Protein AF-A0A0C9QEK2-F1 (afdb_monomer)

Radius of gyration: 17.45 Å; Cα contacts (8 Å, |Δi|>4): 171; chains: 1; bounding box: 34×54×53 Å

Sequence (120 aa):
MFTTLRNAAIMSDDEHDLFPANLLDRLPNQRQENGLLVRPLRTTDYDKGFIQLLGQLTDVGHIGRDQFLNRFHSMKSAGGHYVIVVEDLEVGKVIGSSTLVVEQKFIHNCALKGRLEDVV

Mean predicted aligned error: 7.27 Å

Organism: NCBI:txid64838

Secondary structure (DSSP, 8-state):
----------------BSS-GGGGTTSTT-S-TTSEEEEE-BGGGGTTTHHHHHTTTS------HHHHHHHHHHHHHH--EEEEEEEETTTTEEEEEEEEEEEE-SHHHH-EEEEEE---

Nearest PDB structures (foldseek):
  2o28-assembly1_B  TM=9.293E-01  e=7.781E-11  Homo sapiens
  3cxs-assembly1_A-2  TM=9.270E-01  e=1.944E-10  Homo sapiens
  3cxp-assembly1_A-2  TM=9.262E-01  e=3.367E-10  Homo sapiens
  3t90-assembly1_A-2  TM=9.765E-01  e=1.027E-08  Arabidopsis thaliana
  6tdf-assembly1_A  TM=8.693E-01  e=1.977E-09  Aspergillus fumigatus Af293

Solvent-accessible surface area (backbone atoms only — not comparable to full-atom values): 7235 Å² total; per-residue (Å²): 138,87,79,91,75,85,79,69,76,79,74,72,89,65,83,42,57,49,47,74,61,74,77,52,72,81,49,84,79,60,70,50,88,79,50,41,41,67,44,47,38,42,69,63,34,65,82,23,35,44,65,64,47,50,45,75,70,42,92,68,79,91,74,52,70,67,58,50,50,53,50,48,51,50,42,42,73,69,48,50,54,47,48,38,30,32,30,36,63,86,81,58,29,43,76,34,37,36,29,42,39,51,43,82,37,75,62,83,82,62,31,77,46,80,43,84,44,78,69,77

pLDDT: mean 88.46, std 18.3, range [35.75, 98.62]

Structure (mmCIF, N/CA/C/O backbone):
data_AF-A0A0C9QEK2-F1
#
_entry.id   AF-A0A0C9QEK2-F1
#
loop_
_atom_site.group_PDB
_atom_site.id
_atom_site.type_symbol
_atom_site.label_atom_id
_atom_site.label_alt_id
_atom_site.label_comp_id
_atom_site.label_asym_id
_atom_site.label_entity_id
_atom_site.label_seq_id
_atom_site.pdbx_PDB_ins_code
_atom_site.Cartn_x
_atom_site.Cartn_y
_atom_site.Cartn_z
_atom_site.occupancy
_atom_site.B_iso_or_equiv
_atom_site.auth_seq_id
_atom_site.auth_comp_id
_atom_site.auth_asym_id
_atom_site.auth_atom_id
_atom_site.pdbx_PDB_model_num
ATOM 1 N N . MET A 1 1 ? 18.154 -35.499 31.197 1.00 42.19 1 MET A N 1
ATOM 2 C CA . MET A 1 1 ? 18.887 -34.496 30.396 1.00 42.19 1 MET A CA 1
ATOM 3 C C . MET A 1 1 ? 17.826 -33.667 29.689 1.00 42.19 1 MET A C 1
ATOM 5 O O . MET A 1 1 ? 17.089 -34.216 28.883 1.00 42.19 1 MET A O 1
ATOM 9 N N . PHE A 1 2 ? 17.601 -32.448 30.179 1.00 35.75 2 PHE A N 1
ATOM 10 C CA . PHE A 1 2 ? 16.387 -31.653 29.968 1.00 35.75 2 PHE A CA 1
ATOM 11 C C . PHE A 1 2 ? 16.288 -31.038 28.556 1.00 35.75 2 PHE A C 1
ATOM 13 O O . PHE A 1 2 ? 17.221 -30.397 28.092 1.00 35.75 2 PHE A O 1
ATOM 20 N N . THR A 1 3 ? 15.133 -31.281 27.932 1.00 36.22 3 THR A N 1
ATOM 21 C CA . THR A 1 3 ? 14.210 -30.382 27.206 1.00 36.22 3 THR A CA 1
ATOM 22 C C . THR A 1 3 ? 14.700 -29.329 26.192 1.00 36.22 3 THR A C 1
ATOM 24 O O . THR A 1 3 ? 15.401 -28.377 26.504 1.00 36.22 3 THR A O 1
ATOM 27 N N . THR A 1 4 ? 14.132 -29.468 24.991 1.00 45.47 4 THR A N 1
ATOM 28 C CA . THR A 1 4 ? 13.762 -28.497 23.946 1.00 45.47 4 THR A CA 1
ATOM 29 C C . THR A 1 4 ? 13.613 -27.022 24.359 1.00 45.47 4 THR A C 1
ATOM 31 O O . THR A 1 4 ? 12.753 -26.696 25.171 1.00 45.47 4 THR A O 1
ATOM 34 N N . LEU A 1 5 ? 14.302 -26.123 23.645 1.00 40.44 5 LEU A N 1
ATOM 35 C CA . LEU A 1 5 ? 13.906 -24.723 23.398 1.00 40.44 5 LEU A CA 1
ATOM 36 C C . LEU A 1 5 ? 14.263 -24.424 21.927 1.00 40.44 5 LEU A C 1
ATOM 38 O O . LEU A 1 5 ? 15.433 -24.372 21.571 1.00 40.44 5 LEU A O 1
ATOM 42 N N . ARG A 1 6 ? 13.329 -24.491 20.967 1.00 45.28 6 ARG A N 1
ATOM 43 C CA . ARG A 1 6 ? 12.459 -23.373 20.546 1.00 45.28 6 ARG A CA 1
ATOM 44 C C . ARG A 1 6 ? 13.136 -22.004 20.706 1.00 45.28 6 ARG A C 1
ATOM 46 O O . ARG A 1 6 ? 12.758 -21.233 21.571 1.00 45.28 6 ARG A O 1
ATOM 53 N N . ASN A 1 7 ? 14.057 -21.684 19.800 1.00 38.50 7 ASN A N 1
ATOM 54 C CA . ASN A 1 7 ? 14.269 -20.299 19.382 1.00 38.50 7 ASN A CA 1
ATOM 55 C C . ASN A 1 7 ? 13.405 -20.044 18.143 1.00 38.50 7 ASN A C 1
ATOM 57 O O . ASN A 1 7 ? 13.895 -19.943 17.023 1.00 38.50 7 ASN A O 1
ATOM 61 N N . ALA A 1 8 ? 12.088 -19.981 18.357 1.00 41.50 8 ALA A N 1
ATOM 62 C CA . ALA A 1 8 ? 11.287 -19.077 17.552 1.00 41.50 8 ALA A CA 1
ATOM 63 C C . ALA A 1 8 ? 11.779 -17.690 17.959 1.00 41.50 8 ALA A C 1
ATOM 65 O O . ALA A 1 8 ? 11.618 -17.303 19.118 1.00 41.50 8 ALA A O 1
ATOM 66 N N . ALA A 1 9 ? 12.483 -17.010 17.057 1.00 43.12 9 ALA A N 1
ATOM 67 C CA . ALA A 1 9 ? 12.749 -15.598 17.229 1.00 43.12 9 ALA A CA 1
ATOM 68 C C . ALA A 1 9 ? 11.407 -14.947 17.561 1.00 43.12 9 ALA A C 1
ATOM 70 O O . ALA A 1 9 ? 10.444 -15.071 16.805 1.00 43.12 9 ALA A O 1
ATOM 71 N N . ILE A 1 10 ? 11.338 -14.353 18.745 1.00 44.62 10 ILE A N 1
ATOM 72 C CA . ILE A 1 10 ? 10.279 -13.438 19.127 1.00 44.62 10 ILE A CA 1
ATOM 73 C C . ILE A 1 10 ? 10.371 -12.329 18.079 1.00 44.62 10 ILE A C 1
ATOM 75 O O . ILE A 1 10 ? 11.255 -11.480 18.160 1.00 44.62 10 ILE A O 1
ATOM 79 N N . MET A 1 11 ? 9.563 -12.422 17.020 1.00 47.59 11 MET A N 1
ATOM 80 C CA . MET A 1 11 ? 9.334 -11.297 16.130 1.00 47.59 11 MET A CA 1
ATOM 81 C C . MET A 1 11 ? 8.649 -10.281 17.026 1.00 47.59 11 MET A C 1
ATOM 83 O O . MET A 1 11 ? 7.522 -10.514 17.465 1.00 47.59 11 MET A O 1
ATOM 87 N N . SER A 1 12 ? 9.377 -9.239 17.421 1.00 42.94 12 SER A N 1
ATOM 88 C CA . SER A 1 12 ? 8.739 -8.087 18.028 1.00 42.94 12 SER A CA 1
ATOM 89 C C . SER A 1 12 ? 7.624 -7.664 17.079 1.00 42.94 12 SER A C 1
ATOM 91 O O . SER A 1 12 ? 7.826 -7.580 15.866 1.00 42.94 12 SER A O 1
ATOM 93 N N . ASP A 1 13 ? 6.430 -7.483 17.634 1.00 49.28 13 ASP A N 1
ATOM 94 C CA . ASP A 1 13 ? 5.249 -6.943 16.959 1.00 49.28 13 ASP A CA 1
ATOM 95 C C . ASP A 1 13 ? 5.463 -5.440 16.705 1.00 49.28 13 ASP A C 1
ATOM 97 O O . ASP A 1 13 ? 4.665 -4.587 17.083 1.00 49.28 13 ASP A O 1
ATOM 101 N N . ASP A 1 14 ? 6.635 -5.103 16.164 1.00 64.94 14 ASP A N 1
ATOM 102 C CA . ASP A 1 14 ? 7.016 -3.743 15.869 1.00 64.94 14 ASP A CA 1
ATOM 103 C C . ASP A 1 14 ? 6.208 -3.323 14.649 1.00 64.94 14 ASP A C 1
ATOM 105 O O . ASP A 1 14 ? 6.280 -3.904 13.560 1.00 64.94 14 ASP A O 1
ATOM 109 N N . GLU A 1 15 ? 5.390 -2.301 14.860 1.00 81.31 15 GLU A N 1
ATOM 110 C CA . GLU A 1 15 ? 4.645 -1.646 13.806 1.00 81.31 15 GLU A CA 1
ATOM 111 C C . GLU A 1 15 ? 5.625 -1.204 12.709 1.00 81.31 15 GLU A C 1
ATOM 113 O O . GLU A 1 15 ? 6.526 -0.386 12.917 1.00 81.31 15 GLU A O 1
ATOM 118 N N . HIS A 1 16 ? 5.478 -1.790 11.522 1.00 92.62 16 HIS A N 1
ATOM 119 C CA . HIS A 1 16 ? 6.365 -1.531 10.400 1.00 92.62 16 HIS A CA 1
ATOM 120 C C . HIS A 1 16 ? 5.592 -0.894 9.257 1.00 92.62 16 HIS A C 1
ATOM 122 O O . HIS A 1 16 ? 4.645 -1.485 8.749 1.00 92.62 16 HIS A O 1
ATOM 128 N N . ASP A 1 17 ? 6.059 0.268 8.799 1.00 97.56 17 ASP A N 1
ATOM 129 C CA . ASP A 1 17 ? 5.596 0.895 7.560 1.00 97.56 17 ASP A CA 1
ATOM 130 C C . ASP A 1 17 ? 6.122 0.127 6.336 1.00 97.56 17 ASP A C 1
ATOM 132 O O . ASP A 1 17 ? 7.262 -0.352 6.333 1.00 97.56 17 ASP A O 1
ATOM 136 N N . LEU A 1 18 ? 5.323 0.019 5.271 1.00 98.19 18 LEU A N 1
ATOM 137 C CA . LEU A 1 18 ? 5.706 -0.682 4.038 1.00 98.19 18 LEU A CA 1
ATOM 138 C C . LEU A 1 18 ? 6.917 -0.023 3.362 1.00 98.19 18 LEU A C 1
ATOM 140 O O . LEU A 1 18 ? 7.799 -0.708 2.844 1.00 98.19 18 LEU A O 1
ATOM 144 N N . PHE A 1 19 ? 6.981 1.305 3.420 1.00 97.19 19 PHE A N 1
ATOM 145 C CA . PHE A 1 19 ? 8.073 2.127 2.913 1.00 97.19 19 PHE A CA 1
ATOM 146 C C . PHE A 1 19 ? 8.338 3.302 3.873 1.00 97.19 19 PHE A C 1
ATOM 148 O O . PHE A 1 19 ? 7.491 3.595 4.716 1.00 97.19 19 PHE A O 1
ATOM 155 N N . PRO A 1 20 ? 9.493 3.986 3.776 1.00 95.56 20 PRO A N 1
ATOM 156 C CA . PRO A 1 20 ? 9.821 5.103 4.661 1.00 95.56 20 PRO A CA 1
ATOM 157 C C . PRO A 1 20 ? 8.783 6.235 4.593 1.00 95.56 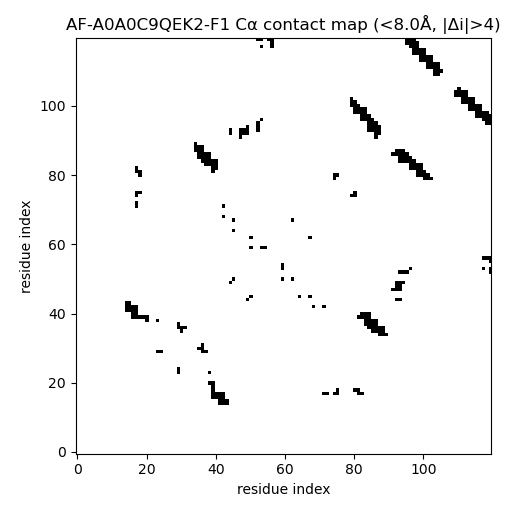20 PRO A C 1
ATOM 159 O O . PRO A 1 20 ? 8.578 6.833 3.535 1.00 95.56 20 PRO A O 1
ATOM 162 N N . ALA A 1 21 ? 8.148 6.553 5.725 1.00 93.31 21 ALA A N 1
ATOM 163 C CA . ALA A 1 21 ? 7.080 7.555 5.795 1.00 93.31 21 ALA A CA 1
ATOM 164 C C . ALA A 1 21 ? 7.519 8.958 5.342 1.00 93.31 21 ALA A C 1
ATOM 166 O O . ALA A 1 21 ? 6.707 9.704 4.798 1.00 93.31 21 ALA A O 1
ATOM 167 N N . ASN A 1 22 ? 8.811 9.280 5.469 1.00 92.31 22 ASN A N 1
ATOM 168 C CA . ASN A 1 22 ? 9.376 10.564 5.052 1.00 92.31 22 ASN A CA 1
ATOM 169 C C . ASN A 1 22 ? 9.269 10.835 3.537 1.00 92.31 22 ASN A C 1
ATOM 171 O O . ASN A 1 22 ? 9.413 11.971 3.091 1.00 92.31 22 ASN A O 1
ATOM 175 N N . LEU A 1 23 ? 8.990 9.814 2.717 1.00 92.44 23 LEU A N 1
ATOM 176 C CA . LEU A 1 23 ? 8.675 10.016 1.298 1.00 92.44 23 LEU A CA 1
ATOM 177 C C . LEU A 1 23 ? 7.373 10.801 1.087 1.00 92.44 23 LEU A C 1
ATOM 179 O O . LEU A 1 23 ? 7.190 11.401 0.027 1.00 92.44 23 LEU A O 1
ATOM 183 N N . LEU A 1 24 ? 6.490 10.822 2.087 1.00 90.19 24 LEU A N 1
ATOM 184 C CA . LEU A 1 24 ? 5.229 11.553 2.047 1.00 90.19 24 LEU A CA 1
ATOM 185 C C . LEU A 1 24 ? 5.348 12.986 2.592 1.00 90.19 24 LEU A C 1
ATOM 187 O O . LEU A 1 24 ? 4.425 13.765 2.378 1.00 90.19 24 LEU A O 1
ATOM 191 N N . ASP A 1 25 ? 6.478 13.376 3.198 1.00 88.44 25 ASP A N 1
ATOM 192 C CA . ASP A 1 25 ? 6.684 14.702 3.824 1.00 88.44 25 ASP A CA 1
ATOM 193 C C . ASP A 1 25 ? 6.484 15.880 2.860 1.00 88.44 25 ASP A C 1
ATOM 195 O O . ASP A 1 25 ? 6.278 17.025 3.260 1.00 88.44 25 ASP A O 1
ATOM 199 N N . ARG A 1 26 ? 6.568 15.604 1.556 1.00 81.81 26 ARG A N 1
ATOM 200 C CA . ARG A 1 26 ? 6.383 16.590 0.488 1.00 81.81 26 ARG A CA 1
ATOM 201 C C . ARG A 1 26 ? 4.925 16.760 0.063 1.00 81.81 26 ARG A C 1
ATOM 203 O O . ARG A 1 26 ? 4.658 17.602 -0.794 1.00 81.81 26 ARG A O 1
ATOM 210 N N . LEU A 1 27 ? 4.005 15.960 0.598 1.00 73.94 27 LEU A N 1
ATOM 211 C CA . LEU A 1 27 ? 2.590 16.070 0.279 1.00 73.94 27 LEU A CA 1
ATOM 212 C C . LEU A 1 27 ? 1.973 17.255 1.037 1.00 73.94 27 LEU A C 1
ATOM 214 O O . LEU A 1 27 ? 2.134 17.360 2.255 1.00 73.94 27 LEU A O 1
ATOM 218 N N . PRO A 1 28 ? 1.252 18.155 0.346 1.00 68.94 28 PRO A N 1
ATOM 219 C CA . PRO A 1 28 ? 0.480 19.182 1.028 1.00 68.94 28 PRO A CA 1
ATOM 220 C C . PRO A 1 28 ? -0.593 18.518 1.907 1.00 68.94 28 PRO A C 1
ATOM 222 O O . PRO A 1 28 ? -1.161 17.496 1.529 1.00 68.94 28 PRO A O 1
ATOM 225 N N . ASN A 1 29 ? -0.884 19.112 3.067 1.00 63.16 29 ASN A N 1
ATOM 226 C CA . ASN A 1 29 ? -1.959 18.696 3.984 1.00 63.16 29 ASN A CA 1
ATOM 227 C C . ASN A 1 29 ? -1.767 17.334 4.684 1.00 63.16 29 ASN A C 1
ATOM 229 O O . ASN A 1 29 ? -2.742 16.694 5.065 1.00 63.16 29 ASN A O 1
ATOM 233 N N . GLN A 1 30 ? -0.525 16.903 4.934 1.00 61.84 30 GLN A N 1
ATOM 234 C CA . GLN A 1 30 ? -0.252 15.689 5.726 1.00 61.84 30 GLN A CA 1
ATOM 235 C C . GLN A 1 30 ? -0.822 15.708 7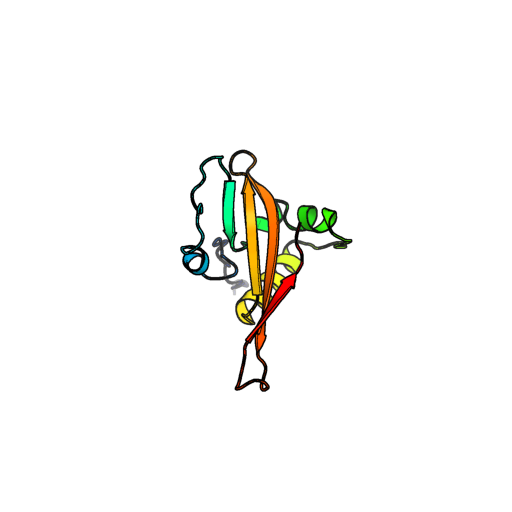.157 1.00 61.84 30 GLN A C 1
ATOM 237 O O . GLN A 1 30 ? -0.962 14.655 7.781 1.00 61.84 30 GLN A O 1
ATOM 242 N N . ARG A 1 31 ? -1.108 16.891 7.710 1.00 54.84 31 ARG A N 1
ATOM 243 C CA . ARG A 1 31 ? -1.570 17.047 9.091 1.00 54.84 31 ARG A CA 1
ATOM 244 C C . ARG A 1 31 ? -3.082 17.229 9.138 1.00 54.84 31 ARG A C 1
ATOM 246 O O . ARG A 1 31 ? -3.558 18.334 8.941 1.00 54.84 31 ARG A O 1
ATOM 253 N N . GLN A 1 32 ? -3.780 16.124 9.408 1.00 64.44 32 GLN A N 1
ATOM 254 C CA . GLN A 1 32 ? -4.892 15.968 10.363 1.00 64.44 32 GLN A CA 1
ATOM 255 C C . GLN A 1 32 ? -5.724 17.220 10.702 1.00 64.44 32 GLN A C 1
ATOM 257 O O . GLN A 1 32 ? -5.942 17.499 11.878 1.00 64.44 32 GLN A O 1
ATOM 262 N N . GLU A 1 33 ? -6.242 17.968 9.730 1.00 60.34 33 GLU A N 1
ATOM 263 C CA . GLU A 1 33 ? -7.210 19.018 10.091 1.00 60.34 33 GLU A CA 1
ATOM 264 C C . GLU A 1 33 ? -8.547 18.400 10.544 1.00 60.34 33 GLU A C 1
ATOM 266 O O . GLU A 1 33 ? -9.263 19.001 11.337 1.00 60.34 33 GLU A O 1
ATOM 271 N N . ASN A 1 34 ? -8.818 17.143 10.155 1.00 77.94 34 ASN A N 1
ATOM 272 C CA . ASN A 1 34 ? -10.094 16.459 10.395 1.00 77.94 34 ASN A CA 1
ATOM 273 C C . ASN A 1 34 ? -9.945 15.054 11.022 1.00 77.94 34 ASN A C 1
ATOM 275 O O . ASN A 1 34 ? -10.760 14.182 10.748 1.00 77.94 34 ASN A O 1
ATOM 279 N N . GLY A 1 35 ? -8.867 14.772 11.766 1.00 89.62 35 GLY A N 1
ATOM 280 C CA . GLY A 1 35 ? -8.651 13.430 12.343 1.00 89.62 35 GLY A CA 1
ATOM 281 C C . GLY A 1 35 ? -8.270 12.339 11.328 1.00 89.62 35 GLY A C 1
ATOM 282 O O . GLY A 1 35 ? -8.199 11.166 11.680 1.00 89.62 35 GLY A O 1
ATOM 283 N N . LEU A 1 36 ? -7.973 12.715 10.081 1.00 92.00 36 LEU A N 1
ATOM 284 C CA . LEU A 1 36 ? -7.520 11.801 9.032 1.00 92.00 36 LEU A CA 1
ATOM 285 C C . LEU A 1 36 ? -5.994 11.800 8.914 1.00 92.00 36 LEU A C 1
ATOM 287 O O . LEU A 1 36 ? -5.360 12.859 8.867 1.00 92.00 36 LEU A O 1
ATOM 291 N N . LEU A 1 37 ? -5.404 10.611 8.819 1.00 92.38 37 LEU A N 1
ATOM 292 C CA . LEU A 1 37 ? -3.966 10.404 8.691 1.00 92.38 37 LEU A CA 1
ATOM 293 C C . LEU A 1 37 ? -3.629 9.695 7.379 1.00 92.38 37 LEU A C 1
ATOM 295 O O . LEU A 1 37 ? -3.969 8.530 7.189 1.00 92.38 37 LEU A O 1
ATOM 299 N N . VAL A 1 38 ? -2.887 10.380 6.508 1.00 93.94 38 VAL A N 1
ATOM 300 C CA . VAL A 1 38 ? -2.291 9.779 5.3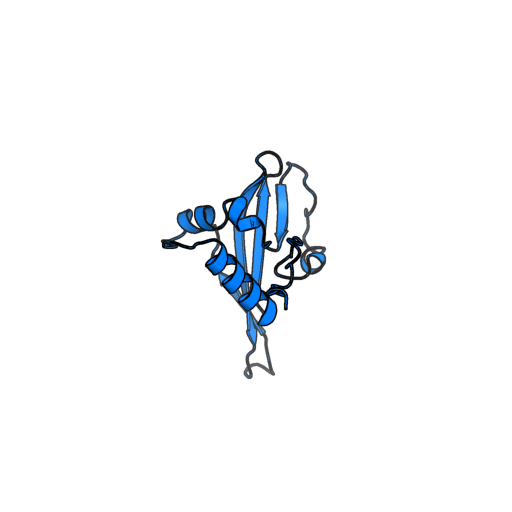09 1.00 93.94 38 VAL A CA 1
ATOM 301 C C . VAL A 1 38 ? -0.919 9.219 5.665 1.00 93.94 38 VAL A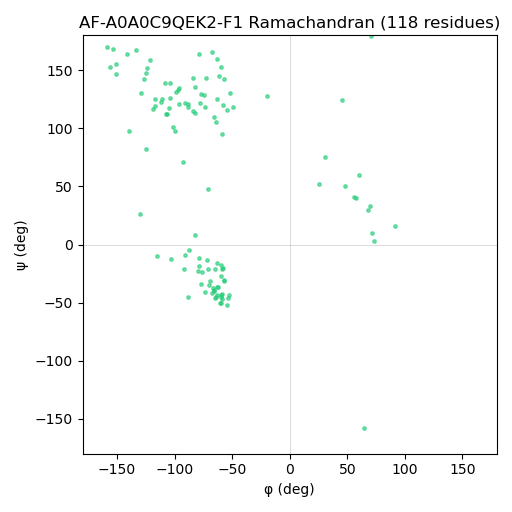 C 1
ATOM 303 O O . VAL A 1 38 ? -0.040 9.961 6.106 1.00 93.94 38 VAL A O 1
ATOM 306 N N . ARG A 1 39 ? -0.717 7.915 5.475 1.00 95.56 39 ARG A N 1
ATOM 307 C CA . ARG A 1 39 ? 0.534 7.232 5.842 1.00 95.56 39 ARG A CA 1
ATOM 308 C C . ARG A 1 39 ? 0.782 5.984 4.985 1.00 95.56 39 ARG A C 1
ATOM 310 O O . ARG A 1 39 ? -0.125 5.545 4.279 1.00 95.56 39 ARG A O 1
ATOM 317 N N . PRO A 1 40 ? 1.987 5.389 5.027 1.00 97.75 40 PRO A N 1
ATOM 318 C CA . PRO A 1 40 ? 2.208 4.070 4.445 1.00 97.75 40 PRO A CA 1
ATOM 319 C C . PRO A 1 40 ? 1.303 3.009 5.092 1.00 97.75 40 PRO A C 1
ATOM 321 O O . PRO A 1 40 ? 0.943 3.121 6.270 1.00 97.75 40 PRO A O 1
ATOM 324 N N . LEU A 1 41 ? 0.986 1.957 4.334 1.00 98.56 41 LEU A N 1
ATOM 325 C CA . LEU A 1 41 ? 0.409 0.724 4.876 1.00 98.56 41 LEU A CA 1
ATOM 326 C C . LEU A 1 41 ? 1.331 0.142 5.957 1.00 98.56 41 LEU A C 1
ATOM 328 O O . LEU A 1 41 ? 2.556 0.147 5.799 1.00 98.56 41 LEU A O 1
ATOM 332 N N . ARG A 1 42 ? 0.740 -0.411 7.015 1.00 98.38 42 ARG A N 1
ATOM 333 C CA . ARG A 1 42 ? 1.438 -1.032 8.145 1.00 98.38 42 ARG A CA 1
ATOM 334 C C . ARG A 1 42 ? 1.058 -2.491 8.338 1.00 98.38 42 ARG A C 1
ATOM 336 O O . ARG A 1 42 ? -0.021 -2.928 7.946 1.00 98.38 42 ARG A O 1
ATOM 343 N N . THR A 1 43 ? 1.921 -3.239 9.019 1.00 98.19 43 THR A N 1
ATOM 344 C CA . THR A 1 43 ? 1.649 -4.629 9.434 1.00 98.19 43 THR A CA 1
ATOM 345 C C . THR A 1 43 ? 0.387 -4.761 10.296 1.00 98.19 43 THR A C 1
ATOM 347 O O . THR A 1 43 ? -0.321 -5.764 10.211 1.00 98.19 43 THR A O 1
ATOM 350 N N . THR A 1 44 ? 0.060 -3.734 11.080 1.00 97.75 44 THR A N 1
ATOM 351 C CA . THR A 1 44 ? -1.117 -3.681 11.961 1.00 97.75 44 THR A CA 1
ATOM 352 C C . THR A 1 44 ? -2.424 -3.358 11.223 1.00 97.75 44 THR A C 1
ATOM 354 O O . THR A 1 44 ? -3.507 -3.552 11.776 1.00 97.75 44 THR A O 1
ATOM 357 N N . ASP A 1 45 ? -2.372 -2.931 9.954 1.00 98.38 45 ASP A N 1
ATOM 358 C CA . ASP A 1 45 ? -3.566 -2.504 9.207 1.00 98.38 45 ASP A CA 1
ATOM 359 C C . ASP A 1 45 ? -4.502 -3.647 8.817 1.00 98.38 45 ASP A C 1
ATOM 361 O O . ASP A 1 45 ? -5.672 -3.412 8.499 1.00 98.38 45 ASP A O 1
ATOM 365 N N . TYR A 1 46 ? -4.032 -4.892 8.928 1.00 98.31 46 TYR A N 1
ATOM 366 C CA . TYR A 1 46 ? -4.908 -6.057 8.882 1.00 98.31 46 TYR A CA 1
ATOM 367 C C . TYR A 1 46 ? -6.063 -5.927 9.892 1.00 98.31 46 TYR A C 1
ATOM 369 O O . TYR A 1 46 ? -7.223 -6.141 9.544 1.00 98.31 46 TYR A O 1
ATOM 377 N N . ASP A 1 47 ? -5.773 -5.482 11.120 1.00 97.81 47 ASP A N 1
ATOM 378 C CA . ASP A 1 47 ? -6.779 -5.303 12.180 1.00 97.81 47 ASP A CA 1
ATOM 379 C C . ASP A 1 47 ? -7.589 -4.017 12.032 1.00 97.81 47 ASP A C 1
ATOM 381 O O . ASP A 1 47 ? -8.735 -3.905 12.493 1.00 97.81 47 ASP A O 1
ATOM 385 N N . LYS A 1 48 ? -7.016 -3.045 11.322 1.00 98.19 48 LYS A N 1
ATOM 386 C CA . LYS A 1 48 ? -7.681 -1.787 10.985 1.00 98.19 48 LYS A CA 1
ATOM 387 C C . LYS A 1 48 ? -8.595 -1.898 9.764 1.00 98.19 48 LYS A C 1
ATOM 389 O O . LYS A 1 48 ? -9.168 -0.895 9.355 1.00 98.19 48 LYS A O 1
ATOM 394 N N . GLY A 1 49 ? -8.820 -3.107 9.244 1.00 98.19 49 GLY A N 1
ATOM 395 C CA . GLY A 1 49 ? -9.843 -3.374 8.232 1.00 98.19 49 GLY A CA 1
ATOM 396 C C . GLY A 1 49 ? -9.371 -3.259 6.781 1.00 98.19 49 GLY A C 1
ATOM 397 O O . GLY A 1 49 ? -10.206 -3.160 5.8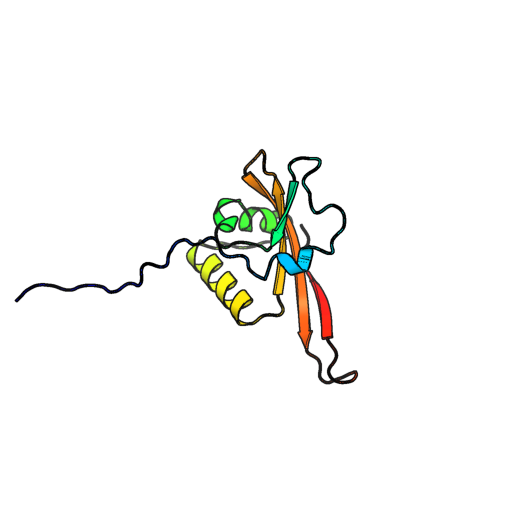87 1.00 98.19 49 GLY A O 1
ATOM 398 N N . PHE A 1 50 ? -8.059 -3.257 6.525 1.00 98.62 50 PHE A N 1
ATOM 399 C CA . PHE A 1 50 ? -7.514 -3.011 5.187 1.00 98.62 50 PHE A CA 1
ATOM 400 C C . PHE A 1 50 ? -7.995 -4.012 4.122 1.00 98.62 50 PHE A C 1
ATOM 402 O O . PHE A 1 50 ? -8.362 -3.614 3.020 1.00 98.62 50 PHE A O 1
ATOM 409 N N . ILE A 1 51 ? -8.055 -5.309 4.446 1.00 98.38 51 ILE A N 1
ATOM 410 C CA . ILE A 1 51 ? -8.539 -6.332 3.500 1.00 98.38 51 ILE A CA 1
ATOM 411 C C . ILE A 1 51 ? -10.024 -6.124 3.182 1.00 98.38 51 ILE A C 1
ATOM 413 O O . ILE A 1 51 ? -10.443 -6.253 2.035 1.00 98.38 51 ILE A O 1
ATOM 417 N N . GLN A 1 52 ? -10.820 -5.770 4.191 1.00 98.12 52 GLN A N 1
ATOM 418 C CA . GLN A 1 52 ? -12.245 -5.488 4.040 1.00 98.12 52 GLN A CA 1
ATOM 419 C C . GLN A 1 52 ? -12.477 -4.231 3.199 1.00 98.12 52 GLN A C 1
ATOM 421 O O . GLN A 1 52 ? -13.408 -4.207 2.398 1.00 98.12 52 GLN A O 1
ATOM 426 N N . LEU A 1 53 ? -11.626 -3.212 3.353 1.00 98.50 53 LEU A N 1
ATOM 427 C CA . LEU A 1 53 ? -11.656 -2.012 2.523 1.00 98.50 53 LEU A CA 1
ATOM 428 C C . LEU A 1 53 ? -11.420 -2.358 1.047 1.00 98.50 53 LEU A C 1
ATOM 430 O O . LEU A 1 53 ? -12.244 -1.995 0.215 1.00 98.50 53 LEU A O 1
ATOM 434 N N . LEU A 1 54 ? -10.366 -3.120 0.724 1.00 98.56 54 LEU A N 1
ATOM 435 C CA . LEU A 1 54 ? -10.101 -3.561 -0.656 1.00 98.56 54 LEU A CA 1
ATOM 436 C C . LEU A 1 54 ? -11.273 -4.355 -1.261 1.00 98.56 54 LEU A C 1
ATOM 438 O O . LEU A 1 54 ? -11.522 -4.266 -2.463 1.00 98.56 54 LEU A O 1
ATOM 442 N N . GLY A 1 55 ? -12.032 -5.070 -0.425 1.00 98.19 55 GLY A N 1
ATOM 443 C CA . GLY A 1 55 ? -13.250 -5.782 -0.821 1.00 98.19 55 GLY A CA 1
ATOM 444 C C . GLY A 1 55 ? -14.359 -4.896 -1.405 1.00 98.19 55 GLY A C 1
ATOM 445 O O . GLY A 1 55 ? -15.261 -5.410 -2.062 1.00 98.19 55 GLY A O 1
ATOM 446 N N . GLN A 1 56 ? -14.311 -3.575 -1.195 1.00 98.12 56 GLN A N 1
ATOM 447 C CA . GLN A 1 56 ? -15.245 -2.630 -1.822 1.00 98.12 56 GLN A CA 1
ATOM 448 C C . GLN A 1 56 ? -14.915 -2.373 -3.300 1.00 98.12 56 GLN A C 1
ATOM 450 O O . GLN A 1 56 ? -15.802 -1.999 -4.065 1.00 98.12 56 GLN A O 1
ATOM 455 N N . LEU A 1 57 ? -13.657 -2.583 -3.703 1.00 97.94 57 LEU A N 1
ATOM 456 C CA . LEU A 1 57 ? -13.193 -2.396 -5.077 1.00 97.94 57 LEU A CA 1
ATOM 457 C C . LEU A 1 57 ? -13.369 -3.665 -5.922 1.00 97.94 57 LEU A C 1
ATOM 459 O O . LEU A 1 57 ? -13.808 -3.591 -7.068 1.00 97.94 57 LEU A O 1
ATOM 463 N N . THR A 1 58 ? -13.000 -4.828 -5.380 1.00 97.44 58 THR A N 1
ATOM 464 C CA . THR A 1 58 ? -13.032 -6.117 -6.090 1.00 97.44 58 THR A CA 1
ATOM 465 C C . THR A 1 58 ? -13.075 -7.291 -5.108 1.00 97.44 58 THR A C 1
ATOM 467 O O . THR A 1 58 ? -12.872 -7.115 -3.909 1.00 97.44 58 THR A O 1
ATOM 470 N N . ASP A 1 59 ? -13.305 -8.510 -5.604 1.00 97.56 59 ASP A N 1
ATOM 471 C CA . ASP A 1 59 ? -13.159 -9.723 -4.794 1.00 97.56 59 ASP A CA 1
ATOM 472 C C . ASP A 1 59 ? -11.703 -9.903 -4.327 1.00 97.56 59 ASP A C 1
ATOM 474 O O . ASP A 1 59 ? -10.772 -9.925 -5.135 1.00 97.56 59 ASP A O 1
ATOM 478 N N . VAL A 1 60 ? -11.523 -10.038 -3.012 1.00 97.19 60 VAL A N 1
ATOM 479 C CA . VAL A 1 60 ? -10.228 -10.244 -2.341 1.00 97.19 60 VAL A CA 1
ATOM 480 C C . VAL A 1 60 ? -10.012 -11.696 -1.904 1.00 97.19 60 VAL A C 1
ATOM 482 O O . VAL A 1 60 ? -8.898 -12.072 -1.534 1.00 97.19 60 VAL A O 1
ATOM 485 N N . GLY A 1 61 ? -11.056 -12.529 -1.935 1.00 96.62 61 GLY A N 1
ATOM 486 C CA . GLY A 1 61 ? -11.024 -13.883 -1.390 1.00 96.62 61 GLY A CA 1
ATOM 487 C C . GLY A 1 61 ? -10.818 -13.936 0.133 1.00 96.62 61 GLY A C 1
ATOM 488 O O . GLY A 1 61 ? -11.104 -12.992 0.870 1.00 96.62 61 GLY A O 1
ATOM 489 N N . HIS A 1 62 ? -10.331 -15.077 0.630 1.00 95.56 62 HIS A N 1
ATOM 490 C CA . HIS A 1 62 ? -10.076 -15.287 2.057 1.00 95.56 62 HIS A CA 1
ATOM 491 C C . HIS A 1 62 ? -8.584 -15.139 2.372 1.00 95.56 62 HIS A C 1
ATOM 493 O O . HIS A 1 62 ? -7.801 -16.058 2.128 1.00 95.56 62 HIS A O 1
ATOM 499 N N . ILE A 1 63 ? -8.201 -13.979 2.912 1.00 97.75 63 ILE A N 1
ATOM 500 C CA . ILE A 1 63 ? -6.821 -13.663 3.301 1.00 97.75 63 ILE A CA 1
ATOM 501 C C . ILE A 1 63 ? -6.719 -13.675 4.826 1.00 97.75 63 ILE A C 1
ATOM 503 O O . ILE A 1 63 ? -7.276 -12.809 5.497 1.00 97.75 63 ILE A O 1
ATOM 507 N N . GLY A 1 64 ? -5.986 -14.645 5.374 1.00 97.75 64 GLY A N 1
ATOM 508 C CA . GLY A 1 64 ? -5.630 -14.674 6.793 1.00 97.75 64 GLY A CA 1
ATOM 509 C C . GLY A 1 64 ? -4.465 -13.735 7.127 1.00 97.75 64 GLY A C 1
ATOM 510 O O . GLY A 1 64 ? -3.695 -13.337 6.249 1.00 97.75 64 GLY A O 1
ATOM 511 N N . ARG A 1 65 ? -4.283 -13.429 8.419 1.00 97.31 65 ARG A N 1
ATOM 512 C CA . ARG A 1 65 ? -3.224 -12.521 8.898 1.00 97.31 65 ARG A CA 1
ATOM 513 C C . ARG A 1 65 ? -1.829 -12.925 8.414 1.00 97.31 65 ARG A C 1
ATOM 515 O O . ARG A 1 65 ? -1.098 -12.080 7.909 1.00 97.31 65 ARG A O 1
ATOM 522 N N . ASP A 1 66 ? -1.474 -14.205 8.509 1.00 97.62 66 ASP A N 1
ATOM 523 C CA . ASP A 1 66 ? -0.147 -14.680 8.094 1.00 97.62 66 ASP A CA 1
ATOM 524 C C . ASP A 1 66 ? 0.091 -14.470 6.594 1.00 97.62 66 ASP A C 1
ATOM 526 O O . ASP A 1 66 ? 1.187 -14.109 6.172 1.00 97.62 66 ASP A O 1
ATOM 530 N N . GLN A 1 67 ? -0.943 -14.646 5.767 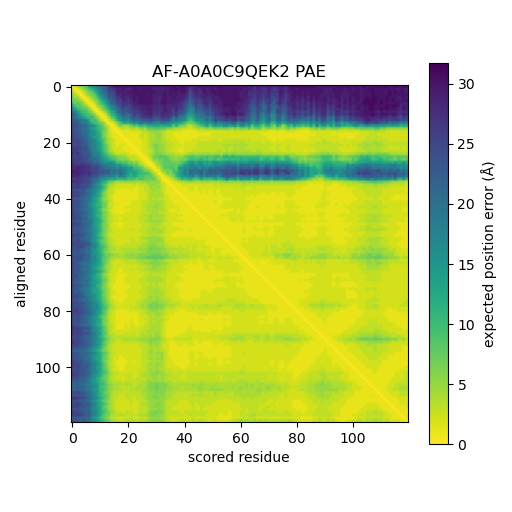1.00 98.25 67 GLN A N 1
ATOM 531 C CA . GLN A 1 67 ? -0.851 -14.391 4.329 1.00 98.25 67 GLN A CA 1
ATOM 532 C C . GLN A 1 67 ? -0.658 -12.900 4.043 1.00 98.25 67 GLN A C 1
ATOM 534 O O . GLN A 1 67 ? 0.172 -12.550 3.201 1.00 98.25 67 GLN A O 1
ATOM 539 N N . PHE A 1 68 ? -1.374 -12.032 4.764 1.00 98.50 68 PHE A N 1
ATOM 540 C CA . PHE A 1 68 ? -1.189 -10.586 4.683 1.00 98.50 68 PHE A CA 1
ATOM 541 C C . PHE A 1 68 ? 0.240 -10.179 5.063 1.00 98.50 68 PHE A C 1
ATOM 543 O O . PHE A 1 68 ? 0.897 -9.496 4.280 1.00 98.50 68 PHE A O 1
ATOM 550 N N . LEU A 1 69 ? 0.759 -10.648 6.203 1.00 98.12 69 LEU A N 1
ATOM 551 C CA . LEU A 1 69 ? 2.114 -10.320 6.663 1.00 98.12 69 LEU A CA 1
ATOM 552 C C . LEU A 1 69 ? 3.187 -10.842 5.700 1.00 98.12 69 LEU A C 1
ATOM 554 O O . LEU A 1 69 ? 4.106 -10.109 5.335 1.00 98.12 69 LEU A O 1
ATOM 558 N N . ASN A 1 70 ? 3.041 -12.074 5.208 1.00 98.12 70 ASN A N 1
ATOM 559 C CA . ASN A 1 70 ? 3.953 -12.634 4.209 1.00 98.12 70 ASN A CA 1
ATOM 560 C C . ASN A 1 70 ? 3.966 -11.797 2.921 1.00 98.12 70 ASN A C 1
ATOM 562 O O . ASN A 1 70 ? 5.035 -11.507 2.375 1.00 98.12 70 ASN A O 1
ATOM 566 N N . ARG A 1 71 ? 2.791 -11.364 2.442 1.00 98.38 71 ARG A N 1
ATOM 567 C CA . ARG A 1 71 ? 2.684 -10.483 1.271 1.00 98.38 71 ARG A CA 1
ATOM 568 C C . ARG A 1 71 ? 3.309 -9.116 1.542 1.00 98.38 71 ARG A C 1
ATOM 570 O O . ARG A 1 71 ? 4.092 -8.649 0.718 1.00 98.38 71 ARG A O 1
ATOM 577 N N . PHE A 1 72 ? 3.009 -8.515 2.689 1.00 98.56 72 PHE A N 1
ATOM 578 C CA . PHE A 1 72 ? 3.554 -7.233 3.122 1.00 98.56 72 PHE A CA 1
ATOM 579 C C . PHE A 1 72 ? 5.087 -7.247 3.116 1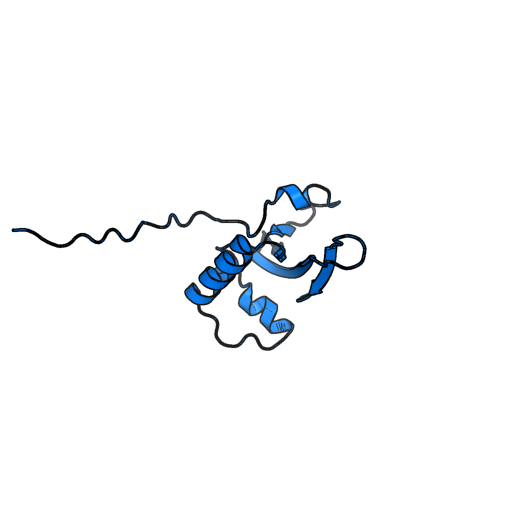.00 98.56 72 PHE A C 1
ATOM 581 O O . PHE A 1 72 ? 5.719 -6.402 2.480 1.00 98.56 72 PHE A O 1
ATOM 588 N N . HIS A 1 73 ? 5.701 -8.244 3.761 1.00 97.94 73 HIS A N 1
ATOM 589 C CA . HIS A 1 73 ? 7.157 -8.360 3.813 1.00 97.94 73 HIS A CA 1
ATOM 590 C C . HIS A 1 73 ? 7.762 -8.631 2.434 1.00 97.94 73 HIS A C 1
ATOM 592 O O . HIS A 1 73 ? 8.778 -8.030 2.095 1.00 97.94 73 HIS A O 1
ATOM 598 N N . SER A 1 74 ? 7.115 -9.455 1.603 1.00 98.06 74 SER A N 1
ATOM 599 C CA . SER A 1 74 ? 7.552 -9.681 0.221 1.00 98.06 74 SER A CA 1
ATOM 600 C C . SER A 1 74 ? 7.562 -8.386 -0.603 1.00 98.06 74 SER A C 1
ATOM 602 O O . SER A 1 74 ? 8.553 -8.109 -1.279 1.00 98.06 74 SER A O 1
ATOM 604 N N . MET A 1 75 ? 6.514 -7.560 -0.504 1.00 98.00 75 MET A N 1
ATOM 605 C CA . MET A 1 75 ? 6.442 -6.255 -1.175 1.00 98.00 75 MET A CA 1
ATOM 606 C C . MET A 1 75 ? 7.510 -5.289 -0.654 1.00 98.00 75 MET A C 1
ATOM 608 O O . MET A 1 75 ? 8.207 -4.656 -1.450 1.00 98.00 75 MET A O 1
ATOM 612 N N . LYS A 1 76 ? 7.684 -5.217 0.673 1.00 97.19 76 LYS A N 1
ATOM 613 C CA . LYS A 1 76 ? 8.704 -4.381 1.319 1.00 97.19 76 LYS A CA 1
ATOM 614 C C . LYS A 1 76 ? 10.115 -4.744 0.858 1.00 97.19 76 LYS A C 1
ATOM 616 O O . LYS A 1 76 ? 10.890 -3.858 0.511 1.00 97.19 76 LYS A O 1
ATOM 621 N N . SER A 1 77 ? 10.443 -6.036 0.832 1.00 97.00 77 SER A N 1
ATOM 622 C CA . SER A 1 77 ? 11.759 -6.529 0.411 1.00 97.00 77 SER A CA 1
ATOM 623 C C . SER A 1 77 ? 12.008 -6.368 -1.088 1.00 97.00 77 SER A C 1
ATOM 625 O O . SER A 1 77 ? 13.140 -6.098 -1.477 1.00 97.00 77 SER A O 1
ATOM 627 N N . ALA A 1 78 ? 10.978 -6.520 -1.927 1.00 96.62 78 ALA A N 1
ATOM 628 C CA . ALA A 1 78 ? 11.101 -6.309 -3.370 1.00 96.62 78 ALA A CA 1
ATOM 629 C C . ALA A 1 78 ? 11.319 -4.829 -3.731 1.00 96.62 78 ALA A C 1
ATOM 631 O O . ALA A 1 78 ? 11.986 -4.524 -4.719 1.00 96.62 78 ALA A O 1
ATOM 632 N N . GLY A 1 79 ? 10.763 -3.912 -2.933 1.00 95.50 79 GLY A N 1
ATOM 633 C CA . GLY A 1 79 ? 10.731 -2.488 -3.250 1.00 95.50 79 GLY A CA 1
ATOM 634 C C . GLY A 1 79 ? 9.771 -2.168 -4.402 1.00 95.50 79 GLY A C 1
ATOM 635 O O . GLY A 1 79 ? 9.084 -3.038 -4.937 1.00 95.50 79 GLY A O 1
ATOM 636 N N . GLY A 1 80 ? 9.671 -0.885 -4.756 1.00 97.00 80 GLY A N 1
ATOM 637 C CA . GLY A 1 80 ? 8.829 -0.419 -5.867 1.00 97.00 80 GLY A CA 1
ATOM 638 C C . GLY A 1 80 ? 7.317 -0.439 -5.608 1.00 97.00 80 GLY A C 1
ATOM 639 O O . GLY A 1 80 ? 6.564 -0.083 -6.509 1.00 97.00 80 GLY A O 1
ATOM 640 N N . HIS A 1 81 ? 6.871 -0.810 -4.405 1.00 98.38 81 HIS A N 1
ATOM 641 C CA . HIS A 1 81 ? 5.466 -0.785 -3.998 1.00 98.38 81 HIS A CA 1
ATOM 642 C C . HIS A 1 81 ? 5.252 0.281 -2.925 1.00 98.38 81 HIS A C 1
ATOM 644 O O . HIS A 1 81 ? 5.872 0.235 -1.862 1.00 98.38 81 HIS A O 1
ATOM 650 N N . TYR A 1 82 ? 4.347 1.214 -3.196 1.00 97.94 82 TYR A N 1
ATOM 651 C CA . TYR A 1 82 ? 3.998 2.306 -2.297 1.00 97.94 82 TYR A CA 1
ATOM 652 C C . TYR A 1 82 ? 2.491 2.271 -2.055 1.00 97.94 82 TYR A C 1
ATOM 654 O O . TYR A 1 82 ? 1.728 2.965 -2.725 1.00 97.94 82 TYR A O 1
ATOM 662 N N . VAL A 1 83 ? 2.066 1.414 -1.126 1.00 98.50 83 VAL A N 1
ATOM 663 C CA . VAL A 1 83 ? 0.670 1.359 -0.673 1.00 98.50 83 VAL A CA 1
ATOM 664 C C . VAL A 1 83 ? 0.465 2.443 0.375 1.00 98.50 83 VAL A C 1
ATOM 666 O O . VAL A 1 83 ? 1.061 2.395 1.455 1.00 98.50 83 VAL A O 1
ATOM 669 N N . ILE A 1 84 ? -0.347 3.431 0.031 1.00 97.50 84 ILE A N 1
ATOM 670 C CA . ILE A 1 84 ? -0.703 4.560 0.884 1.00 97.50 84 ILE A CA 1
ATOM 671 C C . ILE A 1 84 ? -2.116 4.312 1.401 1.00 97.50 84 ILE A C 1
ATOM 673 O O . ILE A 1 84 ? -2.990 3.854 0.662 1.00 97.50 84 ILE A O 1
ATOM 677 N N . VAL A 1 85 ? -2.335 4.608 2.676 1.00 97.50 85 VAL A N 1
ATOM 678 C CA . VAL A 1 85 ? -3.637 4.487 3.325 1.00 97.50 85 VAL A CA 1
ATOM 679 C C . VAL A 1 85 ? -4.052 5.811 3.947 1.00 97.50 85 VAL A C 1
ATOM 681 O O . VAL A 1 85 ? -3.209 6.617 4.353 1.00 97.50 85 VAL A O 1
ATOM 684 N N . VAL A 1 86 ? -5.362 6.007 4.038 1.00 96.00 86 VAL A N 1
ATOM 685 C CA . VAL A 1 86 ? -5.992 7.024 4.875 1.00 96.00 86 VAL A CA 1
ATOM 686 C C . VAL A 1 86 ? -6.593 6.312 6.078 1.00 96.00 86 VAL A C 1
ATOM 688 O O . VAL A 1 86 ? -7.470 5.463 5.927 1.00 96.00 86 VAL A O 1
ATOM 691 N N . GLU A 1 87 ? -6.105 6.634 7.269 1.00 95.81 87 GLU A N 1
ATOM 692 C CA . GLU A 1 87 ? -6.680 6.181 8.532 1.00 95.81 87 GLU A CA 1
ATOM 693 C C . GLU A 1 87 ? -7.563 7.277 9.122 1.00 95.81 87 GLU A C 1
ATOM 695 O O . GLU A 1 87 ? -7.134 8.424 9.244 1.00 95.81 87 GLU A O 1
ATOM 700 N N . ASP A 1 88 ? -8.774 6.905 9.518 1.00 95.75 88 ASP A N 1
ATOM 701 C CA . ASP A 1 88 ? -9.606 7.705 10.408 1.00 95.75 88 ASP A CA 1
ATOM 702 C C . ASP A 1 88 ? -9.187 7.413 11.853 1.00 95.75 88 ASP A C 1
ATOM 704 O O . ASP A 1 88 ? -9.318 6.279 12.328 1.00 95.75 88 ASP A O 1
ATOM 708 N N . LEU A 1 89 ? -8.645 8.419 12.539 1.00 94.06 89 LEU A N 1
ATOM 709 C CA . LEU A 1 89 ? -8.123 8.279 13.898 1.00 94.06 89 LEU A CA 1
ATOM 710 C C . LEU A 1 89 ? -9.214 8.269 14.971 1.00 94.06 89 LEU A C 1
ATOM 712 O O . LEU A 1 89 ? -8.941 7.816 16.081 1.00 94.06 89 LEU A O 1
ATOM 716 N N . GLU A 1 90 ? -10.424 8.742 14.670 1.00 94.06 90 GLU A N 1
ATOM 717 C CA . GLU A 1 90 ? -11.548 8.671 15.608 1.00 94.06 90 GLU A CA 1
ATOM 718 C C . GLU A 1 90 ? -12.070 7.235 15.703 1.00 94.06 90 GLU A C 1
ATOM 720 O O . GLU A 1 90 ? -12.352 6.736 16.794 1.00 94.06 90 GLU A O 1
ATOM 725 N N . VAL A 1 91 ? -12.150 6.547 14.560 1.00 94.94 91 VAL A N 1
ATOM 726 C CA . VAL A 1 91 ? -12.642 5.161 14.477 1.00 94.94 91 VAL A CA 1
ATOM 727 C C . VAL A 1 91 ? -11.506 4.131 14.587 1.00 94.94 91 VAL A C 1
ATOM 729 O O . VAL A 1 91 ? -11.746 2.970 14.928 1.00 94.94 91 VAL A O 1
ATOM 732 N N . GLY A 1 92 ? -10.261 4.525 14.306 1.00 95.62 92 GLY A N 1
ATOM 733 C CA . GLY A 1 92 ? -9.093 3.637 14.300 1.00 95.62 92 GLY A CA 1
ATOM 734 C C . GLY A 1 92 ? -9.113 2.632 13.144 1.00 95.62 92 GLY A C 1
ATOM 735 O O . GLY A 1 92 ? -8.690 1.481 13.300 1.00 95.62 92 GLY A O 1
ATOM 736 N N . LYS A 1 93 ? -9.661 3.034 11.991 1.00 98.06 93 LYS A N 1
ATOM 737 C CA . LYS A 1 93 ? -9.830 2.183 10.805 1.00 98.06 93 LYS A CA 1
ATOM 738 C C . LYS A 1 93 ? -9.179 2.805 9.582 1.00 98.06 93 LYS A C 1
ATOM 740 O O . LYS A 1 93 ? 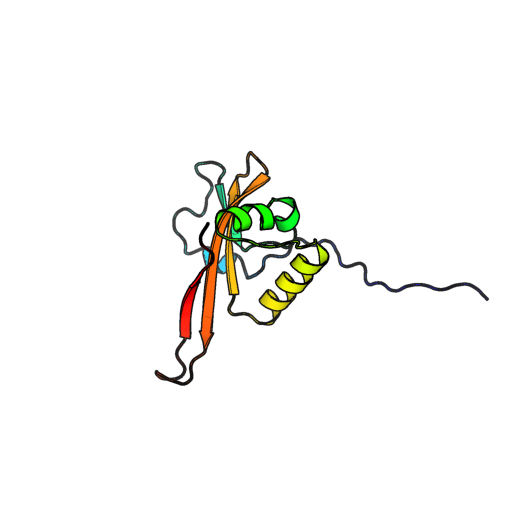-9.155 4.021 9.419 1.00 98.06 93 LYS A O 1
ATOM 745 N N . VAL A 1 94 ? -8.676 1.948 8.700 1.00 98.31 94 VAL A N 1
ATOM 746 C CA . VAL A 1 94 ? -8.250 2.363 7.364 1.00 98.31 94 VAL A CA 1
ATOM 747 C C . VAL A 1 94 ? -9.502 2.523 6.505 1.00 98.31 94 VAL A C 1
ATOM 749 O O . VAL A 1 94 ? -10.283 1.582 6.371 1.00 98.31 94 VAL A O 1
ATOM 752 N N . ILE A 1 95 ? -9.702 3.724 5.965 1.00 97.56 95 ILE A N 1
ATOM 753 C CA . ILE A 1 95 ? -10.925 4.129 5.253 1.00 97.56 95 ILE A CA 1
ATOM 754 C C . ILE A 1 95 ? -10.702 4.433 3.769 1.00 97.56 95 ILE A C 1
ATOM 756 O O . ILE A 1 95 ? -11.671 4.610 3.043 1.00 97.56 95 ILE A O 1
ATOM 760 N N . GLY A 1 96 ? -9.448 4.500 3.323 1.00 98.00 96 GLY A N 1
ATOM 761 C CA . GLY A 1 96 ? -9.100 4.691 1.919 1.00 98.00 96 GLY A CA 1
ATOM 762 C C . GLY A 1 96 ? -7.702 4.165 1.626 1.00 98.00 96 GLY A C 1
ATOM 763 O O . GLY A 1 96 ? -6.850 4.119 2.522 1.00 98.00 96 GLY A O 1
ATOM 764 N N . SER A 1 97 ? -7.453 3.752 0.387 1.00 98.44 97 SER A N 1
ATOM 765 C CA . SER A 1 97 ? -6.133 3.302 -0.043 1.00 98.44 97 SER A CA 1
ATOM 766 C C . SER A 1 97 ? -5.872 3.540 -1.527 1.00 98.44 97 SER A C 1
ATOM 768 O O . SER A 1 97 ? -6.777 3.635 -2.348 1.00 98.44 97 SER A O 1
ATOM 770 N N . SER A 1 98 ? -4.590 3.646 -1.867 1.00 98.25 98 SER A N 1
ATOM 771 C CA . SER A 1 98 ? -4.111 3.600 -3.240 1.00 98.25 98 SER A CA 1
ATOM 772 C C . SER A 1 98 ? -2.697 3.032 -3.283 1.00 98.25 98 SER A C 1
ATOM 774 O O . SER A 1 98 ? -1.889 3.271 -2.378 1.00 98.25 98 SER A O 1
ATOM 776 N N . THR A 1 99 ? -2.379 2.314 -4.358 1.00 98.50 99 THR A N 1
ATOM 777 C CA . THR A 1 99 ? -1.047 1.755 -4.589 1.00 98.50 99 THR A CA 1
ATOM 778 C C . THR A 1 99 ? -0.366 2.454 -5.758 1.00 98.50 99 THR A C 1
ATOM 780 O O . THR A 1 99 ? -0.869 2.456 -6.878 1.00 98.50 99 THR A O 1
ATOM 783 N N . LEU A 1 100 ? 0.838 2.984 -5.533 1.00 98.19 100 LEU A N 1
ATOM 784 C CA . LEU A 1 100 ? 1.767 3.306 -6.616 1.00 98.19 100 LEU A CA 1
ATOM 785 C C . LEU A 1 100 ? 2.756 2.148 -6.788 1.00 98.19 100 LEU A C 1
ATOM 787 O O . LEU A 1 100 ? 3.516 1.827 -5.873 1.00 98.19 100 LEU A O 1
ATOM 791 N N . VAL A 1 101 ? 2.785 1.553 -7.980 1.00 98.38 101 VAL A N 1
ATOM 792 C CA . VAL A 1 101 ? 3.804 0.575 -8.384 1.00 98.38 101 VAL A CA 1
ATOM 793 C C . VAL A 1 101 ? 4.797 1.243 -9.326 1.00 98.38 101 VAL A C 1
ATOM 795 O O . VAL A 1 101 ? 4.411 1.802 -10.353 1.00 98.38 101 VAL A O 1
ATOM 798 N N . VAL A 1 102 ? 6.086 1.165 -9.004 1.00 98.19 102 VAL A N 1
ATOM 799 C CA . VAL A 1 102 ? 7.174 1.709 -9.823 1.00 98.19 102 VAL A CA 1
ATOM 800 C C . VAL A 1 102 ? 7.928 0.568 -10.497 1.00 98.19 102 VAL A C 1
ATOM 802 O O . VAL A 1 102 ? 8.617 -0.216 -9.851 1.00 98.19 102 VAL A O 1
ATOM 805 N N . GLU A 1 103 ? 7.812 0.489 -11.820 1.00 97.62 103 GLU A N 1
ATOM 806 C CA . GLU A 1 103 ? 8.497 -0.498 -12.652 1.00 97.62 103 GLU A CA 1
ATOM 807 C C . GLU A 1 103 ? 9.782 0.086 -13.257 1.00 97.62 103 GLU A C 1
ATOM 809 O O . GLU A 1 103 ? 9.766 1.171 -13.843 1.00 97.62 103 GLU A O 1
ATOM 814 N N . GLN A 1 104 ? 10.882 -0.663 -13.178 1.00 97.88 104 GLN A N 1
ATOM 815 C CA . GLN A 1 104 ? 12.143 -0.335 -13.845 1.00 97.88 104 GLN A CA 1
ATOM 816 C C . GLN A 1 104 ? 12.118 -0.795 -15.309 1.00 97.88 104 GLN A C 1
ATOM 818 O O . GLN A 1 104 ? 11.689 -1.907 -15.618 1.00 97.88 104 GLN A O 1
ATOM 823 N N . LYS A 1 105 ? 12.587 0.051 -16.228 1.00 98.00 105 LYS A N 1
ATOM 824 C CA . LYS A 1 105 ? 12.612 -0.217 -17.673 1.00 98.00 105 LYS A CA 1
ATOM 825 C C . LYS A 1 105 ? 14.016 -0.006 -18.224 1.00 98.00 105 LYS A C 1
ATOM 827 O O . LYS A 1 105 ? 14.656 0.956 -17.844 1.00 98.00 105 LYS A O 1
ATOM 832 N N . PHE A 1 106 ? 14.467 -0.828 -19.178 1.00 98.62 106 PHE A N 1
ATOM 833 C CA . PHE A 1 106 ? 15.707 -0.548 -19.930 1.00 98.62 106 PHE A CA 1
ATOM 834 C C . PHE A 1 106 ? 15.516 0.529 -21.003 1.00 98.62 106 PHE A C 1
ATOM 836 O O . PHE A 1 106 ? 16.415 1.324 -21.278 1.00 98.62 106 PHE A O 1
ATOM 843 N N . ILE A 1 107 ? 14.327 0.563 -21.607 1.00 97.94 107 ILE A N 1
ATOM 844 C CA . ILE A 1 107 ? 13.951 1.585 -22.584 1.00 97.94 107 ILE A CA 1
ATOM 845 C C . ILE A 1 107 ? 13.941 2.980 -21.947 1.00 97.94 107 ILE A C 1
ATOM 847 O O . ILE A 1 107 ? 13.840 3.124 -20.730 1.00 97.94 107 ILE A O 1
ATOM 851 N N . HIS A 1 108 ? 14.024 4.009 -22.791 1.00 97.06 108 HIS A N 1
ATOM 852 C CA . HIS A 1 108 ? 14.063 5.410 -22.362 1.00 97.06 108 HIS A CA 1
ATOM 853 C C . HIS A 1 108 ? 15.195 5.716 -21.361 1.00 97.06 108 HIS A C 1
ATOM 855 O O . HIS A 1 108 ? 14.996 6.480 -20.425 1.00 97.06 108 HIS A O 1
ATOM 861 N N . ASN A 1 109 ? 16.387 5.148 -21.591 1.00 97.12 109 ASN A N 1
ATOM 862 C CA . ASN A 1 109 ? 17.585 5.362 -20.770 1.00 97.12 109 ASN A CA 1
ATOM 863 C C . ASN A 1 109 ? 17.403 4.927 -19.304 1.00 97.12 109 ASN A C 1
ATOM 865 O O . ASN A 1 109 ? 17.530 5.736 -18.388 1.00 97.12 109 ASN A O 1
ATOM 869 N N . CYS A 1 110 ? 17.096 3.644 -19.091 1.00 97.44 110 CYS A N 1
ATOM 870 C CA . CYS A 1 110 ? 16.880 3.081 -17.755 1.00 97.44 110 CYS A CA 1
ATOM 871 C C . CYS A 1 110 ? 15.753 3.787 -16.965 1.00 97.44 110 CYS A C 1
ATOM 873 O O . CYS A 1 110 ? 15.891 4.053 -15.770 1.00 97.44 110 CYS A O 1
ATOM 875 N N . ALA A 1 111 ? 14.656 4.144 -17.643 1.00 98.25 111 ALA A N 1
ATOM 876 C CA . ALA A 1 111 ? 13.567 4.909 -17.043 1.00 98.25 111 ALA A CA 1
ATOM 877 C C . ALA A 1 111 ? 12.789 4.137 -15.960 1.00 98.25 111 ALA A C 1
ATOM 879 O O . ALA A 1 111 ? 12.820 2.908 -15.868 1.00 98.25 111 ALA A O 1
ATOM 880 N N . LEU A 1 112 ? 12.002 4.889 -15.188 1.00 98.25 112 LEU A N 1
ATOM 881 C CA . LEU A 1 112 ? 10.995 4.371 -14.263 1.00 98.25 112 LEU A CA 1
ATOM 882 C C . LEU A 1 112 ? 9.593 4.648 -14.810 1.00 98.25 112 LEU A C 1
ATOM 884 O O . LEU A 1 112 ? 9.320 5.740 -15.311 1.00 98.25 112 LEU A O 1
ATOM 888 N N . LYS A 1 113 ? 8.686 3.678 -14.680 1.00 98.12 113 LYS A N 1
ATOM 889 C CA . LYS A 1 113 ? 7.262 3.836 -14.998 1.00 98.12 113 LYS A CA 1
ATOM 890 C C . LYS A 1 113 ? 6.427 3.646 -13.736 1.00 98.12 113 LYS A C 1
ATOM 892 O O . LYS A 1 113 ? 6.430 2.563 -13.163 1.00 98.12 113 LYS A O 1
ATOM 897 N N . GLY A 1 114 ? 5.685 4.677 -13.343 1.00 98.19 114 GLY A N 1
ATOM 898 C CA . GLY A 1 114 ? 4.679 4.584 -12.284 1.00 98.19 114 GLY A CA 1
ATOM 899 C C . GLY A 1 114 ? 3.340 4.067 -12.813 1.00 98.19 114 GLY A C 1
ATOM 900 O O . GLY A 1 114 ? 2.937 4.410 -13.928 1.00 98.19 114 GLY A O 1
ATOM 901 N N . ARG A 1 115 ? 2.651 3.259 -12.012 1.00 98.38 115 ARG A N 1
ATOM 902 C CA . ARG A 1 115 ? 1.256 2.854 -12.203 1.00 98.38 115 ARG A CA 1
ATOM 903 C C . ARG A 1 115 ? 0.481 3.090 -10.918 1.00 98.38 115 ARG A C 1
ATOM 905 O O . ARG A 1 115 ? 0.951 2.690 -9.857 1.00 98.38 115 ARG A O 1
ATOM 912 N N . LEU A 1 116 ? -0.661 3.757 -11.039 1.00 98.06 116 LEU A N 1
ATOM 913 C CA . LEU A 1 116 ? -1.617 3.911 -9.953 1.00 98.06 116 LEU A CA 1
ATOM 914 C C . LEU A 1 116 ? -2.612 2.755 -10.044 1.00 98.06 116 LEU A C 1
ATOM 916 O O . LEU A 1 116 ? -3.247 2.590 -11.081 1.00 98.06 116 LEU A O 1
ATOM 920 N N . GLU A 1 117 ? -2.711 1.973 -8.982 1.00 97.44 117 GLU A N 1
ATOM 921 C CA . GLU A 1 117 ? -3.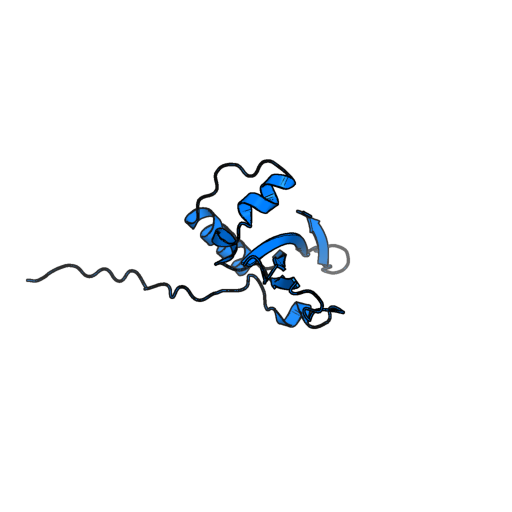510 0.752 -8.898 1.00 97.44 117 GLU A CA 1
ATOM 922 C C . GLU A 1 117 ? -4.308 0.751 -7.581 1.00 97.44 117 GLU A C 1
ATOM 924 O O . GLU A 1 117 ? -4.036 1.554 -6.680 1.00 97.44 117 GLU A O 1
ATOM 929 N N . ASP A 1 118 ? -5.276 -0.163 -7.475 1.00 96.56 118 ASP A N 1
ATOM 930 C CA . ASP A 1 118 ? -6.013 -0.494 -6.245 1.00 96.56 118 ASP A CA 1
ATOM 931 C C . ASP A 1 118 ? -6.537 0.731 -5.466 1.00 96.56 118 ASP A C 1
ATOM 933 O O . ASP A 1 118 ? -6.273 0.884 -4.274 1.00 96.56 118 ASP A O 1
ATOM 937 N N . VAL A 1 119 ? -7.230 1.645 -6.157 1.00 97.88 119 VAL A N 1
ATOM 938 C CA . VAL A 1 119 ? -7.778 2.876 -5.560 1.00 97.88 119 VAL A CA 1
ATOM 939 C C . VAL A 1 119 ? -9.171 2.611 -4.995 1.00 97.88 119 VAL A C 1
ATOM 941 O O . VAL A 1 119 ? -10.080 2.274 -5.756 1.00 97.88 119 VAL A O 1
ATOM 944 N N . VAL A 1 120 ? -9.332 2.791 -3.682 1.00 96.94 120 VAL A N 1
ATOM 945 C CA . VAL A 1 120 ? -10.583 2.581 -2.937 1.00 96.94 120 VAL A CA 1
ATOM 946 C C . VAL A 1 120 ? -10.771 3.620 -1.841 1.00 96.94 120 VAL A C 1
ATOM 948 O O . VAL A 1 120 ? -9.763 3.990 -1.193 1.00 96.94 120 VAL A O 1
#

InterPro domains:
  IPR039143 Glucosamine 6-phosphate N-acetyltransferase-like [PTHR13355] (30-120)

Foldseek 3Di:
DDDDDDPPPPPPPPKDFLDDFVVCVPPPPCDDPPQKHKGGDILCQVVLCVLVLLVVVHDSDDADSVNVVVVSVVDSVVDQKTKIFIARRVSRHTNWIKIWGWDFDPPPPRDIDIDIDSTD